Protein AF-A0A497F4H8-F1 (afdb_monomer)

pLDDT: mean 88.98, std 10.22, range [53.0, 98.38]

Mean predicted aligned error: 11.47 Å

Foldseek 3Di:
DDDDDDDDDPVVLVVLQVVCVVVPHPHSVVVVVVVVVVVVVVVVVVVPPPVVVVVVVVVVVVVVVVVVVVVVVVVVVVVVVVVVVVVVVVVVVVD

Secondary structure (DSSP, 8-state):
---------HHHHHHHHHHHHHTT-S-HHHHHHHHHHHHHHHHHHHHHS-HHHHHHHHHHHHHHHHHHHHHHHHHHHHHHHHHHHHHHHHHHH--

Radius of gyration: 32.44 Å; Cα contacts (8 Å, |Δi|>4): 14; chains: 1; bounding box: 62×32×84 Å

Structure (mmCIF, N/CA/C/O backbone):
data_AF-A0A497F4H8-F1
#
_entry.id   AF-A0A497F4H8-F1
#
loop_
_atom_site.group_PDB
_atom_site.id
_atom_site.type_symbol
_atom_site.label_atom_id
_atom_site.label_alt_id
_atom_site.label_comp_id
_atom_site.label_asym_id
_atom_site.label_entity_id
_atom_site.label_seq_id
_atom_site.pdbx_PDB_ins_code
_atom_site.Cartn_x
_atom_site.Cartn_y
_atom_site.Cartn_z
_atom_site.occupancy
_atom_site.B_iso_or_equiv
_atom_site.auth_seq_id
_atom_site.auth_comp_id
_atom_site.auth_asym_id
_atom_site.auth_atom_id
_atom_site.pdbx_PDB_model_num
ATOM 1 N N . MET A 1 1 ? 17.058 16.022 -31.644 1.00 57.69 1 MET A N 1
ATOM 2 C CA . MET A 1 1 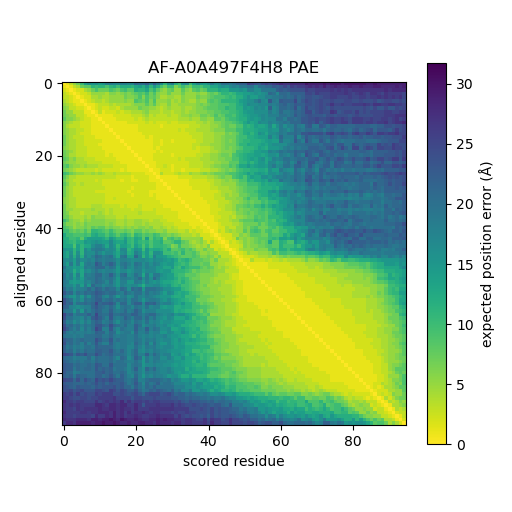? 16.834 14.731 -30.955 1.00 57.69 1 MET A CA 1
ATOM 3 C C . MET A 1 1 ? 18.032 14.511 -30.035 1.00 57.69 1 MET A C 1
ATOM 5 O O . MET A 1 1 ? 19.145 14.625 -30.528 1.00 57.69 1 MET A O 1
ATOM 9 N N . LYS A 1 2 ? 17.847 14.351 -28.715 1.00 72.56 2 LYS A N 1
ATOM 10 C CA . LYS A 1 2 ? 18.975 14.113 -27.792 1.00 72.56 2 LYS A CA 1
ATOM 11 C C . LYS A 1 2 ? 19.298 12.621 -27.807 1.00 72.56 2 LYS A C 1
ATOM 13 O O . LYS A 1 2 ? 18.419 11.814 -27.530 1.00 72.56 2 LYS A O 1
ATOM 18 N N . GLU A 1 3 ? 20.524 12.272 -28.168 1.00 74.25 3 GLU A N 1
ATOM 19 C CA . GLU A 1 3 ? 21.012 10.893 -28.175 1.00 74.25 3 GLU A CA 1
ATOM 20 C C . GLU A 1 3 ? 21.784 10.631 -26.877 1.00 74.25 3 GLU A C 1
ATOM 22 O O . GLU A 1 3 ? 22.629 11.438 -26.489 1.00 74.25 3 GLU A O 1
ATOM 27 N N . ILE A 1 4 ? 21.490 9.520 -26.201 1.00 74.56 4 ILE A N 1
ATOM 28 C CA . ILE A 1 4 ? 22.248 9.070 -25.030 1.00 74.56 4 ILE A CA 1
ATOM 29 C C . ILE A 1 4 ? 23.114 7.895 -25.475 1.00 74.56 4 ILE A C 1
ATOM 31 O O . ILE A 1 4 ? 22.598 6.891 -25.963 1.00 74.56 4 ILE A O 1
ATOM 35 N N . ARG A 1 5 ? 24.431 8.025 -25.306 1.00 82.69 5 ARG A N 1
ATOM 36 C CA . ARG A 1 5 ? 25.404 6.980 -25.634 1.00 82.69 5 ARG A CA 1
ATOM 37 C C . ARG A 1 5 ? 26.075 6.493 -24.362 1.00 82.69 5 ARG A C 1
ATOM 39 O O . ARG A 1 5 ? 26.653 7.286 -23.625 1.00 82.69 5 ARG A O 1
ATOM 46 N N . PHE A 1 6 ? 26.043 5.185 -24.149 1.00 79.69 6 PHE A N 1
ATOM 47 C CA . PHE A 1 6 ? 26.789 4.529 -23.084 1.00 79.69 6 PHE A CA 1
ATOM 48 C C . PHE A 1 6 ? 27.982 3.806 -23.693 1.00 79.69 6 PHE A C 1
ATOM 50 O O . PHE A 1 6 ? 27.839 3.091 -24.684 1.00 79.69 6 PHE A O 1
ATOM 57 N N . ARG A 1 7 ? 29.162 3.989 -23.101 1.00 87.38 7 ARG A N 1
ATOM 58 C CA . ARG A 1 7 ? 30.338 3.199 -23.455 1.00 87.38 7 ARG A CA 1
ATOM 59 C C . ARG A 1 7 ? 30.437 2.040 -22.479 1.00 87.38 7 ARG A C 1
ATOM 61 O O . ARG A 1 7 ? 30.516 2.257 -21.275 1.00 87.38 7 ARG A O 1
ATOM 68 N N . LEU A 1 8 ? 30.418 0.829 -23.013 1.00 88.31 8 LEU A N 1
ATOM 69 C CA . LEU A 1 8 ? 30.483 -0.406 -22.244 1.00 88.31 8 LEU A CA 1
ATOM 70 C C . LEU A 1 8 ? 31.751 -1.162 -22.625 1.00 88.31 8 LEU A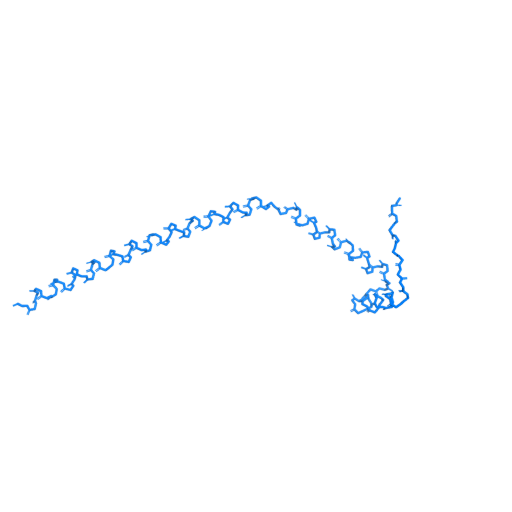 C 1
ATOM 72 O O . LEU A 1 8 ? 32.248 -1.020 -23.744 1.00 88.31 8 LEU A O 1
ATOM 76 N N . ARG A 1 9 ? 32.279 -1.951 -21.690 1.00 94.88 9 ARG A N 1
ATOM 77 C CA . ARG A 1 9 ? 33.292 -2.959 -22.016 1.00 94.88 9 ARG A CA 1
ATOM 78 C C . ARG A 1 9 ? 32.591 -4.137 -22.689 1.00 94.88 9 ARG A C 1
ATOM 80 O O . ARG A 1 9 ? 31.430 -4.407 -22.384 1.00 94.88 9 ARG A O 1
ATOM 87 N N . ASP A 1 10 ? 33.307 -4.870 -23.534 1.00 91.56 10 ASP A N 1
ATOM 88 C CA . ASP A 1 10 ? 32.731 -5.987 -24.297 1.00 91.56 10 ASP A CA 1
ATOM 89 C C . ASP A 1 10 ? 32.092 -7.048 -23.388 1.00 91.56 10 ASP A C 1
ATOM 91 O O . ASP A 1 10 ? 30.992 -7.524 -23.659 1.00 91.56 10 ASP A O 1
ATOM 95 N N . ALA A 1 11 ? 32.723 -7.341 -22.246 1.00 93.56 11 ALA A N 1
ATOM 96 C CA . ALA A 1 11 ? 32.172 -8.256 -2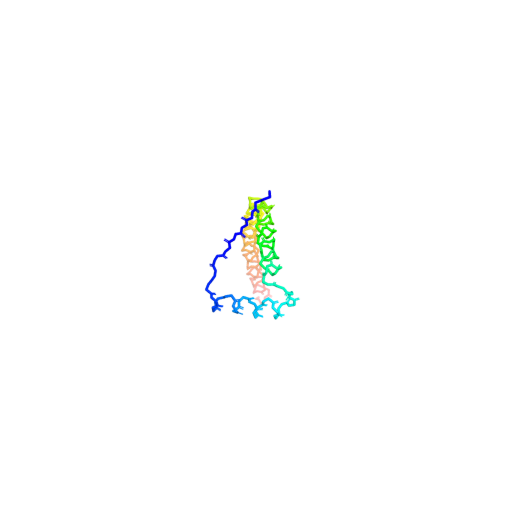1.247 1.00 93.56 11 ALA A CA 1
ATOM 97 C C . ALA A 1 11 ? 30.823 -7.774 -20.679 1.00 93.56 11 ALA A C 1
ATOM 99 O O . ALA A 1 11 ? 29.887 -8.561 -20.554 1.00 93.56 11 ALA A O 1
ATOM 100 N N . ASP A 1 12 ? 30.695 -6.478 -20.379 1.00 92.00 12 ASP A N 1
ATOM 101 C CA . ASP A 1 12 ? 29.453 -5.904 -19.849 1.00 92.00 12 ASP A CA 1
ATOM 102 C C . ASP A 1 12 ? 28.357 -5.870 -20.929 1.00 92.00 12 ASP A C 1
ATOM 104 O O . ASP A 1 12 ? 27.177 -6.079 -20.638 1.00 92.00 12 ASP A O 1
ATOM 108 N N . TYR A 1 13 ? 28.742 -5.643 -22.192 1.00 93.44 13 TYR A N 1
ATOM 109 C CA . TYR A 1 13 ? 27.819 -5.680 -23.323 1.00 93.44 13 TYR A CA 1
ATOM 110 C C . TYR A 1 13 ? 27.238 -7.080 -23.540 1.00 93.44 13 TYR A C 1
ATOM 112 O O . TYR A 1 13 ? 26.029 -7.212 -23.727 1.00 93.44 13 TYR A O 1
ATOM 120 N N . GLU A 1 14 ? 28.058 -8.129 -23.469 1.00 93.94 14 GLU A N 1
ATOM 121 C CA . GLU A 1 14 ? 27.581 -9.506 -23.633 1.00 93.94 14 GLU A CA 1
ATOM 122 C C . GLU A 1 14 ? 26.653 -9.939 -22.491 1.00 93.94 14 GLU A C 1
ATOM 124 O O . GLU A 1 14 ? 25.632 -10.586 -22.740 1.00 93.94 14 GLU A O 1
ATOM 129 N N . VAL A 1 15 ? 26.916 -9.496 -21.256 1.00 94.62 15 VAL A N 1
ATOM 130 C CA . VAL A 1 15 ? 25.983 -9.689 -20.132 1.00 94.62 15 VAL A CA 1
ATOM 131 C C . VAL A 1 15 ? 24.639 -9.016 -20.422 1.00 94.62 15 VAL A C 1
ATOM 133 O O . VAL A 1 15 ? 23.589 -9.655 -20.322 1.00 94.62 15 VAL A O 1
ATOM 136 N N . LEU A 1 16 ? 24.647 -7.749 -20.844 1.00 92.94 16 LEU A N 1
ATOM 137 C CA . LEU A 1 16 ? 23.423 -7.022 -21.194 1.00 92.94 16 LEU A CA 1
ATOM 138 C C . LEU A 1 16 ? 22.675 -7.665 -22.362 1.00 92.94 16 LEU A C 1
ATOM 140 O O . LEU A 1 16 ? 21.446 -7.727 -22.355 1.00 92.94 16 LEU A O 1
ATOM 144 N N . ARG A 1 17 ? 23.402 -8.188 -23.348 1.00 94.69 17 ARG A N 1
ATOM 145 C CA . ARG A 1 17 ? 22.842 -8.898 -24.497 1.00 94.69 17 ARG A CA 1
ATOM 146 C C . ARG A 1 17 ? 22.180 -10.211 -24.096 1.00 94.69 17 ARG A C 1
ATOM 148 O O . ARG A 1 17 ? 21.096 -10.511 -24.597 1.00 94.69 17 ARG A O 1
ATOM 155 N N . ALA A 1 18 ? 22.793 -10.976 -23.195 1.00 95.75 18 ALA A N 1
ATOM 156 C CA . ALA A 1 18 ? 22.204 -12.198 -22.656 1.00 95.75 18 ALA A CA 1
ATOM 157 C C . ALA A 1 18 ? 20.909 -11.897 -21.887 1.00 95.75 18 ALA A C 1
ATOM 159 O O . ALA A 1 18 ? 19.890 -12.550 -22.108 1.00 95.75 18 ALA A O 1
ATOM 160 N N . ILE A 1 19 ? 20.915 -10.853 -21.051 1.00 95.50 19 ILE A N 1
ATOM 161 C CA . ILE A 1 19 ? 19.724 -10.408 -20.315 1.00 95.50 19 ILE A CA 1
ATOM 162 C C . ILE A 1 19 ? 18.620 -9.955 -21.280 1.00 95.50 19 ILE A C 1
ATOM 164 O O . ILE A 1 19 ? 17.472 -10.370 -21.125 1.00 95.50 19 ILE A O 1
ATOM 168 N N . ALA A 1 20 ? 18.962 -9.148 -22.289 1.00 95.50 20 ALA A N 1
ATOM 169 C CA . ALA A 1 20 ? 18.019 -8.673 -23.299 1.00 95.50 20 ALA A CA 1
ATOM 170 C C . ALA A 1 20 ? 17.330 -9.848 -24.012 1.00 95.50 20 ALA A C 1
ATOM 172 O O . ALA A 1 20 ? 16.103 -9.891 -24.080 1.00 95.50 20 ALA A O 1
ATOM 173 N N . ARG A 1 21 ? 18.104 -10.848 -24.455 1.00 95.44 21 ARG A N 1
ATOM 174 C CA . ARG A 1 21 ? 17.571 -12.061 -25.096 1.00 95.44 21 ARG A CA 1
ATOM 175 C C . ARG A 1 21 ? 16.673 -12.873 -24.169 1.00 95.44 21 ARG A C 1
ATOM 177 O O . ARG A 1 21 ? 15.592 -13.271 -24.587 1.00 95.44 21 ARG A O 1
ATOM 184 N N . ASN A 1 22 ? 17.083 -13.078 -22.917 1.00 96.62 22 ASN A N 1
ATOM 185 C CA . ASN A 1 22 ? 16.279 -13.808 -21.931 1.00 96.62 22 ASN A CA 1
ATOM 186 C C . ASN A 1 22 ? 14.936 -13.125 -21.647 1.00 96.62 22 ASN A C 1
ATOM 188 O O . ASN A 1 22 ? 13.974 -13.789 -21.276 1.00 96.62 22 ASN A O 1
ATOM 192 N N . ARG A 1 23 ? 14.864 -11.803 -21.830 1.00 93.56 23 ARG A N 1
ATOM 193 C CA . ARG A 1 23 ? 13.634 -11.015 -21.706 1.00 93.56 23 ARG A CA 1
ATOM 194 C C . ARG A 1 23 ? 12.887 -10.821 -23.034 1.00 93.56 23 ARG A C 1
ATOM 196 O O . ARG A 1 23 ? 11.914 -10.080 -23.060 1.00 93.56 23 ARG A O 1
ATOM 203 N N . GLY A 1 24 ? 13.315 -11.484 -24.111 1.00 95.62 24 GLY A N 1
ATOM 204 C CA . GLY A 1 24 ? 12.632 -11.480 -25.408 1.00 95.62 24 GLY A CA 1
ATOM 205 C C . GLY A 1 24 ? 12.957 -10.297 -26.325 1.00 95.62 24 GLY A C 1
ATOM 206 O O . GLY A 1 24 ? 12.298 -10.137 -27.348 1.00 95.62 24 GLY A O 1
ATOM 207 N N . TYR A 1 25 ? 13.962 -9.480 -26.002 1.00 96.00 25 TYR A N 1
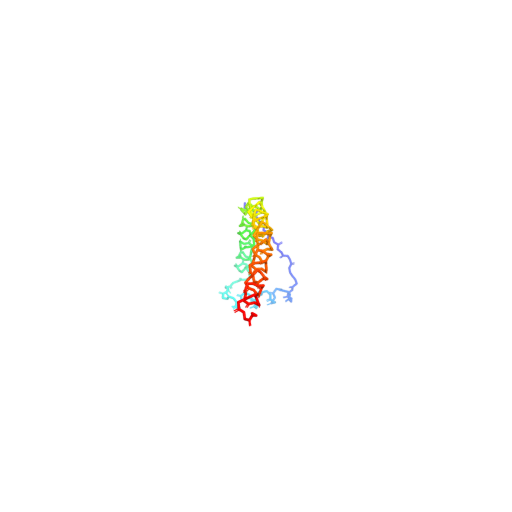ATOM 208 C CA . TYR A 1 25 ? 14.343 -8.327 -26.821 1.00 96.00 25 TYR A CA 1
ATOM 209 C C . TYR A 1 25 ? 15.279 -8.716 -27.964 1.00 96.00 25 TYR A C 1
ATOM 211 O O . TYR A 1 25 ? 16.166 -9.564 -27.819 1.00 96.00 25 TYR A O 1
ATOM 219 N N . THR A 1 26 ? 15.126 -8.036 -29.102 1.00 91.25 26 THR A N 1
ATOM 220 C CA . THR A 1 26 ? 15.897 -8.325 -30.320 1.00 91.25 26 THR A CA 1
ATOM 221 C C . THR A 1 26 ? 17.271 -7.652 -30.324 1.00 91.25 26 THR A C 1
ATOM 223 O O . THR A 1 26 ? 18.201 -8.121 -30.984 1.00 91.25 26 THR A O 1
ATOM 226 N N . SER A 1 27 ? 17.433 -6.575 -29.548 1.00 93.44 27 SER A N 1
ATOM 227 C CA . SER A 1 27 ? 18.693 -5.843 -29.409 1.00 93.44 27 SER A CA 1
ATOM 228 C C . SER A 1 27 ? 18.880 -5.248 -28.011 1.00 93.44 27 SER A C 1
ATOM 230 O O . SER A 1 27 ? 17.918 -4.967 -27.297 1.00 93.44 27 SER A O 1
ATOM 232 N N . VAL A 1 28 ? 20.140 -4.991 -27.636 1.00 91.25 28 VAL A N 1
ATOM 233 C CA . VAL A 1 28 ? 20.475 -4.279 -26.388 1.00 91.25 28 VAL A CA 1
ATOM 234 C C . VAL A 1 28 ? 19.887 -2.865 -26.383 1.00 91.25 28 VAL A C 1
ATOM 236 O O . VAL A 1 28 ? 19.422 -2.409 -25.347 1.00 91.25 28 VAL A O 1
ATOM 239 N N . ASN A 1 29 ? 19.842 -2.186 -27.533 1.00 91.12 29 ASN A N 1
ATOM 240 C CA . ASN A 1 29 ? 19.276 -0.837 -27.626 1.00 91.12 29 ASN A CA 1
ATOM 241 C C . ASN A 1 29 ? 17.772 -0.813 -27.339 1.00 91.12 29 ASN A C 1
ATOM 243 O O . ASN A 1 29 ? 17.302 0.082 -26.642 1.00 91.12 29 ASN A O 1
ATOM 247 N N . GLU A 1 30 ? 17.026 -1.787 -27.861 1.00 91.75 30 GLU A N 1
ATOM 248 C CA . GLU A 1 30 ? 15.593 -1.931 -27.589 1.00 91.75 30 GLU A CA 1
ATOM 249 C C . GLU A 1 30 ? 15.348 -2.196 -26.099 1.00 91.75 30 GLU A C 1
ATOM 251 O O . GLU A 1 30 ? 14.550 -1.503 -25.470 1.00 91.75 30 GLU A O 1
ATOM 256 N N . PHE A 1 31 ? 16.118 -3.116 -25.513 1.00 93.62 31 PHE A N 1
ATOM 257 C CA . PHE A 1 31 ? 16.054 -3.422 -24.086 1.00 93.62 31 PHE A CA 1
ATOM 258 C C . PHE A 1 31 ? 16.363 -2.202 -23.205 1.00 93.62 31 PHE A C 1
ATOM 260 O O . PHE A 1 31 ? 15.602 -1.887 -22.294 1.00 93.62 31 PHE A O 1
ATOM 267 N N . VAL A 1 32 ? 17.449 -1.476 -23.490 1.00 90.00 32 VAL A N 1
ATOM 268 C CA . VAL A 1 32 ? 17.833 -0.272 -22.735 1.00 90.00 32 VAL A CA 1
ATOM 269 C C . VAL A 1 32 ? 16.794 0.836 -22.899 1.00 90.00 32 VAL A C 1
ATOM 271 O O . VAL A 1 32 ? 16.481 1.516 -21.926 1.00 90.00 32 VAL A O 1
ATOM 274 N N . LYS A 1 33 ? 16.216 1.005 -24.094 1.00 89.44 33 LYS A N 1
ATOM 275 C CA . LYS A 1 33 ? 15.128 1.966 -24.317 1.00 89.44 33 LYS A CA 1
ATOM 276 C C . LYS A 1 33 ? 13.919 1.639 -23.442 1.00 89.44 33 LYS A C 1
ATOM 278 O O . LYS A 1 33 ? 13.402 2.549 -22.802 1.00 89.44 33 LYS A O 1
ATOM 283 N N . HIS A 1 34 ? 13.509 0.372 -23.385 1.00 90.94 34 HIS A N 1
ATOM 284 C CA . HIS A 1 34 ? 12.427 -0.062 -22.502 1.00 90.94 34 HIS A CA 1
ATOM 285 C C . HIS A 1 34 ? 12.759 0.177 -21.032 1.00 90.94 34 HIS A C 1
ATOM 287 O O . HIS A 1 34 ? 11.977 0.818 -20.350 1.00 90.94 34 HIS A O 1
ATOM 293 N N . LEU A 1 35 ? 13.952 -0.201 -20.564 1.00 88.31 35 LEU A N 1
ATOM 294 C CA . LEU A 1 35 ? 14.364 0.072 -19.182 1.00 88.31 35 LEU A CA 1
ATOM 295 C C . LEU A 1 35 ? 14.328 1.563 -18.829 1.00 88.31 35 LEU A C 1
ATOM 297 O O . LEU A 1 35 ? 13.909 1.931 -17.736 1.00 88.31 35 LEU A O 1
ATOM 301 N N . VAL A 1 36 ? 14.791 2.430 -19.732 1.00 86.88 36 VAL A N 1
ATOM 302 C CA . VAL A 1 36 ? 14.770 3.880 -19.509 1.00 86.88 36 VAL A CA 1
ATOM 303 C C . VAL A 1 36 ? 13.335 4.399 -19.458 1.00 86.88 36 VAL A C 1
ATOM 305 O O . VAL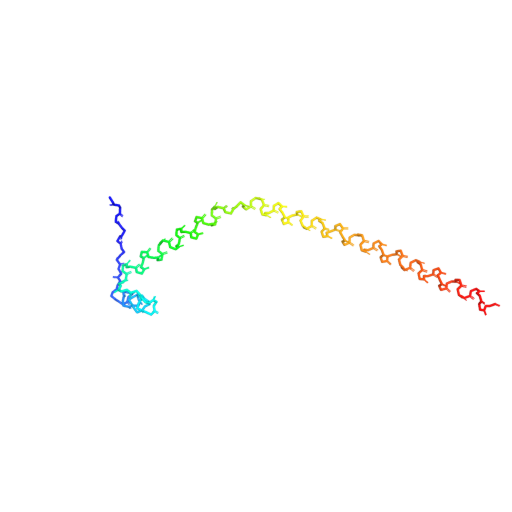 A 1 36 ? 13.034 5.218 -18.593 1.00 86.88 36 VAL A O 1
ATOM 308 N N . LEU A 1 37 ? 12.455 3.926 -20.345 1.00 87.69 37 LEU A N 1
ATOM 309 C CA . LEU A 1 37 ? 11.036 4.281 -20.315 1.00 87.69 37 LEU A CA 1
ATOM 310 C C . LEU A 1 37 ? 10.374 3.795 -19.023 1.00 87.69 37 LEU A C 1
ATOM 312 O O . LEU A 1 37 ? 9.784 4.615 -18.332 1.00 87.69 37 LEU A O 1
ATOM 316 N N . ASP A 1 38 ? 10.583 2.538 -18.634 1.00 89.44 38 ASP A N 1
ATOM 317 C CA . ASP A 1 38 ? 10.057 1.966 -17.392 1.00 89.44 38 ASP A CA 1
ATOM 318 C C . ASP A 1 38 ? 10.527 2.764 -16.165 1.00 89.44 38 ASP A C 1
ATOM 320 O O . ASP A 1 38 ? 9.753 3.030 -15.249 1.00 89.44 38 ASP A O 1
ATOM 324 N N . LEU A 1 39 ? 11.798 3.176 -16.116 1.00 84.38 39 LEU A N 1
ATOM 325 C CA . LEU A 1 39 ? 12.324 4.001 -15.022 1.00 84.38 39 LEU A CA 1
ATOM 326 C C . LEU A 1 39 ? 11.686 5.394 -14.989 1.00 84.38 39 LEU A C 1
ATOM 328 O O . LEU A 1 39 ? 11.412 5.913 -13.907 1.00 84.38 39 LEU A O 1
ATOM 332 N N . ILE A 1 40 ? 11.460 6.005 -16.154 1.00 84.31 40 ILE A N 1
ATOM 333 C CA . ILE A 1 40 ? 10.792 7.306 -16.264 1.00 84.31 40 ILE A CA 1
ATOM 334 C C . ILE A 1 40 ? 9.329 7.181 -15.838 1.00 84.31 40 ILE A C 1
ATOM 336 O O . ILE A 1 40 ? 8.878 7.983 -15.029 1.00 84.31 40 ILE A O 1
ATOM 340 N N . GLU A 1 41 ? 8.610 6.175 -16.330 1.00 82.31 41 GLU A N 1
ATOM 341 C CA . GLU A 1 41 ? 7.213 5.919 -15.977 1.00 82.31 41 GLU A CA 1
ATOM 342 C C . GLU A 1 41 ? 7.067 5.653 -14.480 1.00 82.31 41 GLU A C 1
ATOM 344 O O . GLU A 1 41 ? 6.270 6.316 -13.824 1.00 82.31 41 GLU A O 1
ATOM 349 N N . ASN A 1 42 ? 7.901 4.784 -13.902 1.00 80.81 42 ASN A N 1
ATOM 350 C CA . ASN A 1 42 ? 7.882 4.520 -12.463 1.00 80.81 42 ASN A CA 1
ATOM 351 C C . ASN A 1 42 ? 8.202 5.772 -11.639 1.00 80.81 42 ASN A C 1
ATOM 353 O O . ASN A 1 42 ? 7.565 6.015 -10.615 1.00 80.81 42 ASN A O 1
ATOM 357 N N . ARG A 1 43 ? 9.156 6.600 -12.082 1.00 74.62 43 ARG A N 1
ATOM 358 C CA . ARG A 1 43 ? 9.450 7.876 -11.419 1.00 74.62 43 ARG A CA 1
ATOM 359 C C . ARG A 1 43 ? 8.270 8.845 -11.512 1.00 74.62 43 ARG A C 1
ATOM 361 O O . ARG A 1 43 ? 7.928 9.453 -10.507 1.00 74.62 43 ARG A O 1
ATOM 368 N N . ILE A 1 44 ? 7.626 8.953 -12.674 1.00 68.31 44 ILE A N 1
ATOM 369 C CA . ILE A 1 44 ? 6.422 9.775 -12.864 1.00 68.31 44 ILE A CA 1
ATOM 370 C C . ILE A 1 44 ? 5.296 9.290 -11.950 1.00 68.31 44 ILE A C 1
ATOM 372 O O . ILE A 1 44 ? 4.634 10.112 -11.330 1.00 68.31 44 ILE A O 1
ATOM 376 N N . VAL A 1 45 ? 5.095 7.975 -11.826 1.00 72.56 45 VAL A N 1
AT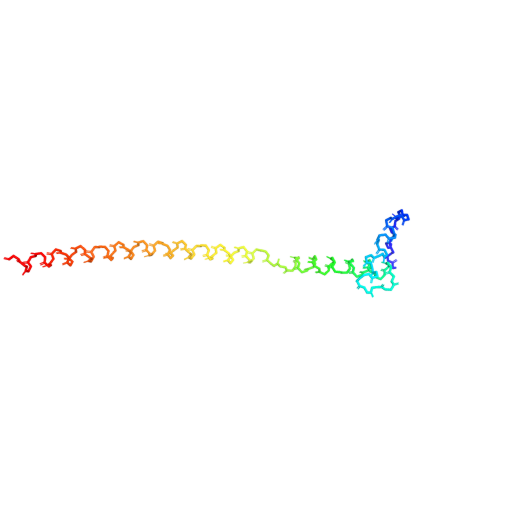OM 377 C CA . VAL A 1 45 ? 4.098 7.402 -10.913 1.00 72.56 45 VAL A CA 1
ATOM 378 C C . VAL A 1 45 ? 4.409 7.785 -9.464 1.00 72.56 45 VAL A C 1
ATOM 380 O O . VAL A 1 45 ? 3.502 8.202 -8.753 1.00 72.56 45 VAL A O 1
ATOM 383 N N . ILE A 1 46 ? 5.672 7.721 -9.030 1.00 69.38 46 ILE A N 1
ATOM 384 C CA . ILE A 1 46 ? 6.083 8.148 -7.680 1.00 69.38 46 ILE A CA 1
ATOM 385 C C . ILE A 1 46 ? 5.866 9.654 -7.469 1.00 69.38 46 ILE A C 1
ATOM 387 O O . ILE A 1 46 ? 5.382 10.047 -6.409 1.00 69.38 46 ILE A O 1
ATOM 391 N N . ASP A 1 47 ? 6.184 10.481 -8.468 1.00 74.12 47 ASP A N 1
ATOM 392 C CA . ASP A 1 47 ? 6.008 11.939 -8.417 1.00 74.12 47 ASP A CA 1
ATOM 393 C C . ASP A 1 47 ? 4.516 12.345 -8.458 1.00 74.12 47 ASP A C 1
ATOM 395 O O . ASP A 1 47 ? 4.147 13.408 -7.961 1.00 74.12 47 ASP A O 1
ATOM 399 N N . GLN A 1 48 ? 3.643 11.504 -9.026 1.00 75.44 48 GLN A N 1
ATOM 400 C CA . GLN A 1 48 ? 2.183 11.680 -9.027 1.00 75.44 48 GLN A CA 1
ATOM 401 C C . GLN A 1 48 ? 1.515 11.249 -7.714 1.00 75.44 48 GLN A C 1
ATOM 403 O O . GLN A 1 48 ? 0.364 11.621 -7.470 1.00 75.44 48 GLN A O 1
ATOM 408 N N . ILE A 1 49 ? 2.192 10.466 -6.868 1.00 82.56 49 ILE A N 1
ATOM 409 C CA . ILE A 1 49 ? 1.670 10.128 -5.543 1.00 82.56 49 ILE A CA 1
ATOM 410 C C . ILE A 1 49 ? 1.707 11.393 -4.683 1.00 82.56 49 ILE A C 1
ATOM 412 O O . ILE A 1 49 ? 2.769 11.909 -4.339 1.00 82.56 49 ILE A O 1
ATOM 416 N N . ASP A 1 50 ? 0.527 11.868 -4.285 1.00 86.81 50 ASP A N 1
ATOM 417 C CA . ASP A 1 50 ? 0.400 12.907 -3.266 1.00 86.81 50 ASP A CA 1
ATOM 418 C C . ASP A 1 50 ? 0.734 12.316 -1.888 1.00 86.81 50 ASP A C 1
ATOM 420 O O . ASP A 1 50 ? -0.131 11.851 -1.135 1.00 86.81 50 ASP A O 1
ATOM 424 N N . TRP A 1 51 ? 2.030 12.306 -1.582 1.00 85.94 51 TRP A N 1
ATOM 425 C CA . TRP A 1 51 ? 2.571 11.810 -0.322 1.00 85.94 51 TRP A CA 1
ATOM 426 C C . TRP A 1 51 ? 1.996 12.544 0.887 1.00 85.94 51 TRP A C 1
ATOM 428 O O . TRP A 1 51 ? 1.781 11.915 1.920 1.00 85.94 51 TRP A O 1
ATOM 438 N N . ASN A 1 52 ? 1.676 13.834 0.763 1.00 86.44 52 ASN A N 1
ATOM 439 C CA . ASN A 1 52 ? 1.104 14.607 1.864 1.00 86.44 52 ASN A CA 1
ATOM 440 C C . ASN A 1 52 ? -0.313 14.128 2.193 1.00 86.44 52 ASN A C 1
ATOM 442 O O . ASN A 1 52 ? -0.644 13.929 3.363 1.00 86.44 52 ASN A O 1
ATOM 446 N N . ASN A 1 53 ? -1.135 13.876 1.172 1.00 92.81 53 ASN A N 1
ATOM 447 C CA . ASN A 1 53 ? -2.466 13.300 1.358 1.00 92.81 53 ASN A CA 1
ATOM 448 C C . ASN A 1 53 ? -2.393 11.877 1.935 1.00 92.81 53 ASN A C 1
ATOM 450 O O . ASN A 1 53 ? -3.167 11.529 2.827 1.00 92.81 53 ASN A O 1
ATOM 454 N N . LEU A 1 54 ? -1.449 11.053 1.468 1.00 92.75 54 LEU A N 1
ATOM 455 C CA . LEU A 1 54 ? -1.257 9.706 2.009 1.00 92.75 54 LEU A CA 1
ATOM 456 C C . LEU A 1 54 ? -0.839 9.740 3.486 1.00 92.75 54 LEU A C 1
ATOM 458 O O . LEU A 1 54 ? -1.451 9.055 4.302 1.00 92.75 54 LEU A O 1
ATOM 462 N N . VAL A 1 55 ? 0.147 10.568 3.840 1.00 93.88 55 VAL A N 1
ATOM 463 C CA . VAL A 1 55 ? 0.597 10.759 5.228 1.00 93.88 55 VAL A CA 1
ATOM 464 C C . VAL A 1 55 ? -0.550 11.262 6.104 1.00 93.88 55 VAL A C 1
ATOM 466 O O . VAL A 1 55 ? -0.776 10.720 7.181 1.00 93.88 55 VAL A O 1
ATOM 469 N N . SER A 1 56 ? -1.336 12.232 5.629 1.00 94.69 56 SER A N 1
ATOM 470 C CA . SER A 1 56 ? -2.500 12.737 6.365 1.00 94.69 56 SER A CA 1
ATOM 471 C C . SER A 1 56 ? -3.536 11.641 6.636 1.00 94.69 56 SER A C 1
ATOM 473 O O . SER A 1 56 ? -4.014 11.516 7.765 1.00 94.69 56 SER A O 1
ATOM 475 N N . LYS A 1 57 ? -3.838 10.790 5.645 1.00 96.06 57 LYS A N 1
ATOM 476 C CA . LYS A 1 57 ? -4.738 9.640 5.827 1.00 96.06 57 LYS A CA 1
ATOM 477 C C . LYS A 1 57 ? -4.191 8.629 6.833 1.00 96.06 57 LYS A C 1
ATOM 479 O O . LYS A 1 57 ? -4.962 8.116 7.637 1.00 96.06 57 LYS A O 1
ATOM 484 N N . VAL A 1 58 ? -2.889 8.340 6.790 1.00 97.06 58 VAL A N 1
ATOM 485 C CA . VAL A 1 58 ? -2.235 7.414 7.729 1.00 97.06 58 VAL A CA 1
ATOM 486 C C . VAL A 1 58 ? -2.270 7.957 9.156 1.00 97.06 58 VAL A C 1
ATOM 488 O O . VAL A 1 58 ? -2.580 7.197 10.071 1.00 97.06 58 VAL A O 1
ATOM 491 N N . ASN A 1 59 ? -2.021 9.252 9.348 1.00 96.88 59 ASN A N 1
ATOM 492 C CA . ASN A 1 59 ? -2.097 9.886 10.665 1.00 96.88 59 ASN A CA 1
ATOM 493 C C . ASN A 1 59 ? -3.527 9.848 11.213 1.00 96.88 59 ASN A C 1
ATOM 495 O O . ASN A 1 59 ? -3.742 9.385 12.322 1.00 96.88 59 ASN A O 1
ATOM 499 N N . HIS A 1 60 ? -4.522 10.194 10.393 1.00 97.75 60 HIS A N 1
ATOM 500 C CA . HIS A 1 60 ? -5.926 10.113 10.801 1.00 97.75 60 HIS A CA 1
ATOM 501 C C . HIS A 1 60 ? -6.367 8.677 11.143 1.00 97.75 60 HIS A C 1
ATOM 503 O O . HIS A 1 60 ? -7.257 8.467 11.965 1.00 97.75 60 HIS A O 1
ATOM 509 N N . LEU A 1 61 ? -5.782 7.660 10.500 1.00 98.19 61 LEU A N 1
ATOM 510 C CA . LEU A 1 61 ? -6.017 6.268 10.882 1.00 98.19 61 LEU A CA 1
ATOM 511 C C . LEU A 1 61 ? -5.367 5.918 12.226 1.00 98.19 61 LEU A C 1
ATOM 513 O O . LEU A 1 61 ? -6.002 5.198 12.989 1.00 98.19 61 LEU A O 1
ATOM 517 N N . HIS A 1 62 ? -4.168 6.430 12.520 1.00 97.12 62 HIS A N 1
ATOM 518 C CA . HIS A 1 62 ? -3.535 6.263 13.834 1.00 97.12 62 HIS A CA 1
ATOM 519 C C . HIS A 1 62 ? -4.372 6.911 14.936 1.00 97.12 62 HIS A C 1
ATOM 521 O O . HIS A 1 62 ? -4.750 6.215 15.870 1.00 97.12 62 HIS A O 1
ATOM 527 N N . ASP A 1 63 ? -4.784 8.170 14.764 1.00 97.50 63 ASP A N 1
ATOM 528 C CA . ASP A 1 63 ? -5.613 8.876 15.753 1.00 97.50 63 ASP A CA 1
ATOM 529 C C . ASP A 1 63 ? -6.907 8.095 16.061 1.00 97.50 63 ASP A C 1
ATOM 531 O O . ASP A 1 63 ? -7.330 7.954 17.206 1.00 97.50 63 ASP A O 1
ATOM 535 N N . ARG A 1 64 ? -7.529 7.509 15.027 1.00 98.06 64 ARG A N 1
ATOM 536 C CA . ARG A 1 64 ? -8.723 6.669 15.192 1.00 98.06 64 ARG A CA 1
ATOM 537 C C . ARG A 1 64 ? -8.451 5.351 15.909 1.00 98.06 64 ARG A C 1
ATOM 539 O O . ARG A 1 64 ? -9.369 4.833 16.542 1.00 98.06 64 ARG A O 1
ATOM 546 N N . ILE A 1 65 ? -7.269 4.765 15.738 1.00 98.19 65 ILE A N 1
ATOM 547 C CA . ILE A 1 65 ? -6.875 3.550 16.456 1.00 98.19 65 ILE A CA 1
ATOM 548 C C . ILE A 1 65 ? -6.696 3.889 17.935 1.00 98.19 65 ILE A C 1
ATOM 550 O O . ILE A 1 65 ? -7.316 3.225 18.760 1.00 98.19 65 ILE A O 1
ATOM 554 N N . ASP A 1 66 ? -5.986 4.970 18.253 1.00 97.81 66 ASP A N 1
ATOM 555 C CA . ASP A 1 66 ? -5.760 5.422 19.632 1.00 97.81 66 ASP A CA 1
ATOM 556 C C . ASP A 1 66 ? -7.091 5.712 20.362 1.00 97.81 66 ASP A C 1
ATOM 558 O O . ASP A 1 66 ? -7.313 5.294 21.507 1.00 97.81 66 ASP A O 1
ATOM 562 N N . ASP A 1 67 ? -8.041 6.352 19.670 1.00 98.38 67 ASP A N 1
ATOM 563 C CA . ASP A 1 67 ? -9.400 6.581 20.174 1.00 98.38 67 ASP A CA 1
ATOM 564 C C . ASP A 1 67 ? -10.157 5.270 20.454 1.00 98.38 67 ASP A C 1
ATOM 566 O O . ASP A 1 67 ? -10.922 5.166 21.421 1.00 98.38 67 ASP A O 1
ATOM 570 N N . LEU A 1 68 ? -10.003 4.267 19.584 1.00 98.38 68 LEU A N 1
ATOM 571 C CA . LEU A 1 68 ? -10.652 2.965 19.741 1.00 98.38 68 LEU A CA 1
ATOM 572 C C . LEU A 1 68 ? -10.026 2.156 20.878 1.00 98.38 68 LEU A C 1
ATOM 574 O O . LEU A 1 68 ? -10.764 1.522 21.632 1.00 98.38 68 LEU A O 1
ATOM 578 N N . GLU A 1 69 ? -8.705 2.202 21.030 1.00 98.12 69 GLU A N 1
ATOM 579 C CA . GLU A 1 69 ? -7.991 1.563 22.137 1.00 98.12 69 GLU A CA 1
ATOM 580 C C . GLU A 1 69 ? -8.425 2.149 23.482 1.00 98.12 69 GLU A C 1
ATOM 582 O O . GLU A 1 69 ? -8.741 1.402 24.410 1.00 98.12 69 GLU A O 1
ATOM 587 N N . THR A 1 70 ? -8.562 3.474 23.563 1.00 97.88 70 THR A N 1
ATOM 588 C CA . THR A 1 70 ? -9.056 4.152 24.771 1.00 97.88 70 THR A CA 1
ATOM 589 C C . THR A 1 70 ? -10.466 3.685 25.138 1.00 97.88 70 THR A C 1
ATOM 591 O O . THR A 1 70 ? -10.720 3.288 26.276 1.00 97.88 70 THR A O 1
ATOM 594 N N . LYS A 1 71 ? -11.383 3.647 24.162 1.00 98.19 71 LYS A N 1
ATOM 595 C CA . LYS A 1 71 ? -12.756 3.156 24.380 1.00 98.19 71 LYS A CA 1
ATOM 596 C C . LYS A 1 71 ? -12.792 1.687 24.790 1.00 98.19 71 LYS A C 1
ATOM 598 O O . LYS A 1 71 ? -13.647 1.289 25.578 1.00 98.19 71 LYS A O 1
ATOM 603 N N . LEU A 1 72 ? -11.887 0.867 24.259 1.00 98.19 72 LEU A N 1
ATOM 604 C CA . LEU A 1 72 ? -11.803 -0.546 24.611 1.00 98.19 72 LEU A CA 1
ATOM 605 C C . LEU A 1 72 ? -11.406 -0.724 26.082 1.00 98.19 72 LEU A C 1
ATOM 607 O O . LEU A 1 72 ? -12.053 -1.493 26.789 1.00 98.19 72 LEU A O 1
ATOM 611 N N . VAL A 1 73 ? -10.432 0.051 26.565 1.00 98.31 73 VAL A N 1
ATOM 612 C CA . VAL A 1 73 ? -10.033 0.060 27.983 1.00 98.31 73 VAL A CA 1
ATOM 613 C C . VAL A 1 73 ? -11.194 0.474 28.895 1.00 98.31 73 VAL A C 1
ATOM 615 O O . VAL A 1 73 ? -11.408 -0.130 29.951 1.00 98.31 73 VAL A O 1
ATOM 618 N N . GLU A 1 74 ? -11.980 1.476 28.497 1.00 98.06 74 GLU A N 1
ATOM 619 C CA . GLU A 1 74 ? -13.168 1.898 29.249 1.00 98.0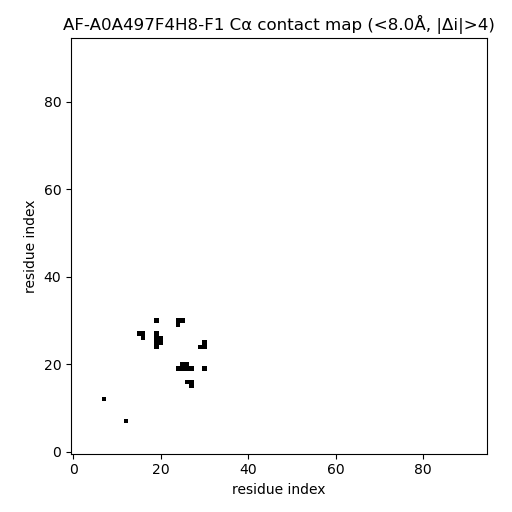6 74 GLU A CA 1
ATOM 620 C C . GLU A 1 74 ? -14.221 0.784 29.326 1.00 98.06 74 GLU A C 1
ATOM 622 O O . GLU A 1 74 ? -14.696 0.455 30.417 1.00 98.06 74 GLU A O 1
ATOM 627 N N . LEU A 1 75 ? -14.525 0.135 28.199 1.00 98.31 75 LEU A N 1
ATOM 628 C CA . LEU A 1 75 ? -15.477 -0.979 28.147 1.00 98.31 75 LEU A CA 1
ATOM 629 C C . LEU A 1 75 ? -15.014 -2.184 28.977 1.00 98.31 75 LEU A C 1
ATOM 631 O O . LEU A 1 75 ? -15.826 -2.829 29.645 1.00 98.31 75 LEU A O 1
ATOM 635 N N . GLU A 1 76 ? -13.717 -2.496 28.976 1.00 98.19 76 GLU A N 1
ATOM 636 C CA . GLU A 1 76 ? -13.155 -3.561 29.813 1.00 98.19 76 GLU A CA 1
ATOM 637 C C . GLU A 1 76 ? -13.327 -3.270 31.307 1.00 98.19 76 GLU A C 1
ATOM 639 O O . GLU A 1 76 ? -13.657 -4.171 32.092 1.00 98.19 76 GLU A O 1
ATOM 644 N N . LYS A 1 77 ? -13.152 -2.007 31.706 1.00 97.50 77 LYS A N 1
ATOM 645 C CA . LYS A 1 77 ? -13.375 -1.564 33.082 1.00 97.50 77 LYS A CA 1
ATOM 646 C C . LYS A 1 77 ? -14.845 -1.697 33.476 1.00 97.50 77 LYS A C 1
ATOM 648 O O . LYS A 1 77 ? -15.139 -2.308 34.504 1.00 97.50 77 LYS A O 1
ATOM 653 N N . GLU A 1 78 ? -15.762 -1.203 32.647 1.00 97.88 78 GLU A N 1
ATOM 654 C CA . GLU A 1 78 ? -17.206 -1.317 32.891 1.00 97.88 78 GLU A CA 1
ATOM 655 C C . GLU A 1 78 ? -17.651 -2.780 33.007 1.00 97.88 78 GLU A C 1
ATOM 657 O O . GLU A 1 78 ? -18.406 -3.15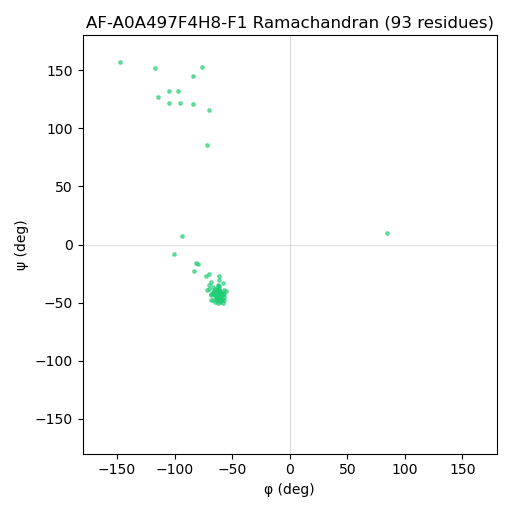0 33.913 1.00 97.88 78 GLU A O 1
ATOM 662 N N . LEU A 1 79 ? -17.133 -3.646 32.132 1.00 97.44 79 LEU A N 1
ATOM 663 C CA . LEU A 1 79 ? -17.411 -5.077 32.169 1.00 97.44 79 LEU A CA 1
ATOM 664 C C . LEU A 1 79 ? -16.923 -5.719 33.475 1.00 97.44 79 LEU A C 1
ATOM 666 O O . LEU A 1 79 ? -17.622 -6.559 34.053 1.00 97.44 79 LEU A O 1
ATOM 670 N N . ASN A 1 80 ? -15.737 -5.344 33.954 1.00 96.69 80 ASN A N 1
ATOM 671 C CA . ASN A 1 80 ? -15.208 -5.838 35.224 1.00 96.69 80 ASN A CA 1
ATOM 672 C C . ASN A 1 80 ? -16.038 -5.362 36.421 1.00 96.69 80 ASN A C 1
ATOM 674 O O . ASN A 1 80 ? -16.341 -6.164 37.311 1.00 96.69 80 ASN A O 1
ATOM 678 N N . ASP A 1 81 ? -16.483 -4.109 36.420 1.00 96.69 81 ASP A N 1
ATOM 679 C CA . ASP A 1 81 ? -17.352 -3.573 37.468 1.00 96.69 81 ASP A CA 1
ATOM 680 C C . ASP A 1 81 ? -18.700 -4.304 37.514 1.00 96.69 81 ASP A C 1
ATOM 682 O O . ASP A 1 81 ? -19.174 -4.684 38.592 1.00 96.69 81 ASP A O 1
ATOM 686 N N . LEU A 1 82 ? -19.297 -4.586 36.353 1.00 96.38 82 LEU A N 1
ATOM 687 C CA . LEU A 1 82 ? -20.524 -5.380 36.253 1.00 96.38 82 LEU A CA 1
ATOM 688 C C . LEU A 1 82 ? -20.326 -6.815 36.759 1.00 96.38 82 LEU A C 1
ATOM 690 O O . LEU A 1 82 ? -21.148 -7.310 37.537 1.00 96.38 82 LEU A O 1
ATOM 694 N N . LYS A 1 83 ? -19.219 -7.473 36.387 1.00 94.88 83 LYS A N 1
ATOM 695 C CA . LYS A 1 83 ? -18.871 -8.816 36.888 1.00 94.88 83 LYS A CA 1
ATOM 696 C C . LYS A 1 83 ? -18.748 -8.834 38.412 1.00 94.88 83 LYS A C 1
ATOM 698 O O . LYS A 1 83 ? -19.237 -9.766 39.053 1.00 94.88 83 LYS A O 1
ATOM 703 N N . ASN A 1 84 ? -18.123 -7.816 38.999 1.00 93.56 84 ASN A N 1
ATOM 704 C CA . ASN A 1 84 ? -17.949 -7.715 40.447 1.00 93.56 84 ASN A CA 1
ATOM 705 C C . ASN A 1 84 ? -19.280 -7.480 41.173 1.00 93.56 84 ASN A C 1
ATOM 707 O O . ASN A 1 84 ? -19.556 -8.156 42.167 1.00 93.56 84 ASN A O 1
ATOM 711 N N . LYS A 1 85 ? -20.144 -6.601 40.645 1.00 93.44 85 LYS A N 1
ATOM 712 C CA . LYS A 1 85 ? -21.501 -6.387 41.179 1.00 93.44 85 LYS A CA 1
ATOM 713 C C . LYS A 1 85 ? -22.320 -7.676 41.161 1.00 93.44 85 LYS A C 1
ATOM 715 O O . LYS A 1 85 ? -22.887 -8.044 42.186 1.00 93.44 85 LYS A O 1
ATOM 720 N N . LEU A 1 86 ? -22.318 -8.400 40.038 1.00 92.62 86 LEU A N 1
ATOM 721 C CA . LEU A 1 86 ? -23.043 -9.665 39.903 1.00 92.62 86 LEU A CA 1
ATOM 722 C C . LEU A 1 86 ? -22.558 -10.717 40.912 1.00 92.62 86 LEU A C 1
ATOM 724 O O . LEU A 1 86 ? -23.379 -11.353 41.573 1.00 92.62 86 LEU A O 1
ATOM 728 N N . LYS A 1 87 ? -21.236 -10.876 41.073 1.00 89.62 87 LYS A N 1
ATOM 729 C CA . LYS A 1 87 ? -20.657 -11.770 42.092 1.00 89.62 87 LYS A CA 1
ATOM 730 C C . LYS A 1 87 ? -21.127 -11.400 43.500 1.00 89.62 87 LYS A C 1
ATOM 732 O O . LYS A 1 87 ? -21.535 -12.283 44.249 1.00 89.62 87 LYS A O 1
ATOM 737 N N . GLY A 1 88 ? -21.116 -10.110 43.839 1.00 86.19 88 GLY A N 1
ATOM 738 C CA . GLY A 1 88 ? -21.629 -9.613 45.115 1.00 86.19 88 GLY A CA 1
ATOM 739 C C . GLY A 1 88 ? -23.100 -9.974 45.331 1.00 86.19 88 GLY A C 1
ATOM 740 O O . GLY A 1 88 ? -23.445 -10.560 46.353 1.00 86.19 88 GLY A O 1
ATOM 741 N N . THR A 1 89 ? -23.967 -9.704 44.351 1.00 84.25 89 THR A N 1
ATOM 742 C CA . THR A 1 89 ? -25.402 -10.025 44.437 1.00 84.25 89 THR A CA 1
ATOM 743 C C . THR A 1 89 ? -25.665 -11.523 44.606 1.00 84.25 89 THR A C 1
ATOM 745 O O . THR A 1 89 ? -26.541 -11.907 45.380 1.00 84.25 89 THR A O 1
ATOM 748 N N . LEU A 1 90 ? -24.911 -12.379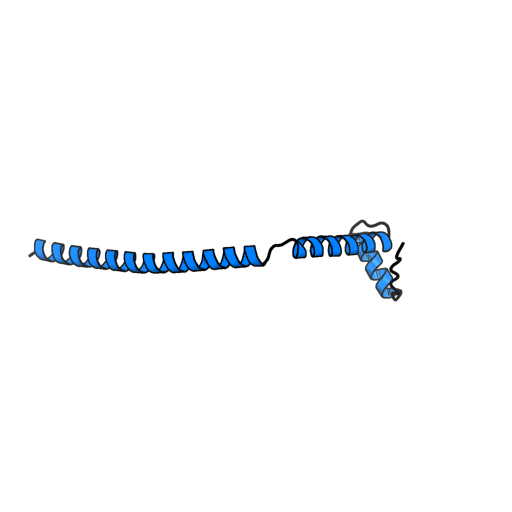 43.911 1.00 79.62 90 LEU A N 1
ATOM 749 C CA . LEU A 1 90 ? -25.047 -13.831 44.042 1.00 79.62 90 LEU A CA 1
ATOM 750 C C . LEU A 1 90 ? -24.645 -14.317 45.441 1.00 79.62 90 LEU A C 1
ATOM 752 O O . LEU A 1 90 ? -25.353 -15.140 46.010 1.00 79.62 90 LEU A O 1
ATOM 756 N N . LEU A 1 91 ? -23.580 -13.770 46.035 1.00 73.44 91 LEU A N 1
ATOM 757 C CA . LEU A 1 91 ? -23.166 -14.116 47.402 1.00 73.44 91 LEU A CA 1
ATOM 758 C C . LEU A 1 91 ? -24.223 -13.748 48.455 1.00 73.44 91 LEU A C 1
ATOM 760 O O . LEU A 1 91 ? -24.404 -14.493 49.415 1.00 73.44 91 LEU A O 1
ATOM 764 N N . PHE A 1 92 ? -24.940 -12.636 48.269 1.00 65.44 92 PHE A N 1
ATOM 765 C CA . PHE A 1 92 ? -26.033 -12.231 49.161 1.00 65.44 92 PHE A CA 1
ATOM 766 C C . PHE A 1 92 ? -27.295 -13.092 49.022 1.00 65.44 92 PHE A C 1
ATOM 768 O O . PHE A 1 92 ? -28.039 -13.200 49.984 1.00 65.44 92 PHE A O 1
ATOM 775 N N . LYS A 1 93 ? -27.552 -13.702 47.857 1.00 63.97 93 LYS A N 1
ATOM 776 C CA . LYS A 1 93 ? -28.727 -14.569 47.641 1.00 63.97 93 LYS A CA 1
ATOM 777 C C . LYS A 1 93 ? -28.563 -16.000 48.165 1.00 63.97 93 LYS A C 1
ATOM 779 O O . LYS A 1 93 ? -29.553 -16.720 48.236 1.00 63.97 93 LYS A O 1
ATOM 784 N N . VAL A 1 94 ? -27.333 -16.429 48.449 1.00 64.19 94 VAL A N 1
ATOM 785 C CA . VAL A 1 94 ? -27.006 -17.802 48.884 1.00 64.19 94 VAL A CA 1
ATOM 786 C C . VAL A 1 94 ? -26.796 -17.887 50.409 1.00 64.19 94 VAL A C 1
ATOM 788 O O . VAL A 1 94 ? -26.673 -18.984 50.947 1.00 64.19 94 VAL A O 1
ATOM 791 N N . ARG A 1 95 ? -26.769 -16.745 51.108 1.00 53.00 95 ARG A N 1
ATOM 792 C CA . ARG A 1 95 ? -26.787 -16.648 52.577 1.00 53.00 95 ARG A CA 1
ATOM 793 C C . ARG A 1 95 ? -28.199 -16.400 53.082 1.00 53.00 95 ARG A C 1
ATOM 795 O O . ARG A 1 95 ? -28.485 -16.891 54.192 1.00 53.00 95 ARG A O 1
#

Sequence (95 aa):
MKEIRFRLRDADYEVLRAIARNRGYTSVNEFVKHLVLDLIENRIVIDQIDWNNLVSKVNHLHDRIDDLETKLVELEKELNDLKNKLKGTLLFKVR

Solvent-accessible surface area (backbone atoms only — not comparable to full-atom values): 5505 Å² total; per-residue (Å²): 134,91,82,87,84,82,91,72,54,71,70,59,45,51,52,46,39,52,52,19,46,78,72,72,36,95,39,52,67,60,37,52,52,50,52,52,48,52,54,50,52,53,48,49,55,58,72,66,51,60,58,68,61,51,50,51,53,54,50,55,49,49,57,52,47,57,54,49,53,53,50,49,54,52,51,53,49,55,51,50,52,52,53,51,52,51,54,53,54,52,58,65,75,77,106